Protein AF-Q50532-F1 (afdb_monomer)

Secondary structure (DSSP, 8-state):
-----TTTTTTSTTHHHHHHHHHHHHHHHHHHHHHHHHHHHTT-HHHHHHHHHHHHHHHHHHHHHHHHHTSS-S-HHHHHHHHHHHHHHHHHHHHHHHHHHHHTT-HHHHHHHHHHTT--------

InterPro domains:
  IPR003251 Rubrerythrin, diiron-binding domain [PF02915] (17-93)
  IPR009040 Ferritin-like diiron domain [PS50905] (8-126)
  IPR009078 Ferritin-like superfamily [SSF47240] (11-120)
  IPR012347 Ferritin-like [G3DSA:1.20.1260.10] (9-121)
  IPR045236 Reverse rubrerythrin, di-iron-binding domain [cd01046] (13-104)
  IPR052773 Anaerobic Bacterial Peroxidase-Related [PTHR43339] (2-104)

Nearest PDB structures (foldseek):
  2hr5-assembly1_A  TM=7.784E-01  e=1.283E-02  Pyrococcus furiosus
  6s1a-assembly1_B  TM=8.503E-01  e=9.216E+00  Pseudomonas putida KT2440
  9eon-assembly1_A  TM=3.268E-01  e=1.565E+00  Synechocystis sp. PCC 6803

pLDDT: mean 84.71, std 19.15, range [34.59, 98.75]

Mean predicted aligned error: 8.83 Å

Structure (mmCIF, N/CA/C/O backbone):
data_AF-Q50532-F1
#
_entry.id   AF-Q50532-F1
#
loop_
_atom_site.group_PDB
_atom_site.id
_atom_site.type_symbol
_atom_site.label_atom_id
_atom_site.label_alt_id
_atom_site.label_comp_id
_atom_site.label_asym_id
_atom_site.label_entity_id
_atom_site.label_seq_id
_atom_site.pdbx_PDB_ins_code
_atom_site.Cartn_x
_atom_site.Cartn_y
_atom_site.Cartn_z
_atom_site.occupancy
_atom_site.B_iso_or_equiv
_atom_site.auth_seq_id
_atom_site.auth_comp_id
_atom_site.auth_asym_id
_atom_site.auth_atom_id
_atom_site.pdbx_PDB_model_num
ATOM 1 N N . MET A 1 1 ? -2.394 23.044 9.836 1.00 40.62 1 MET A N 1
ATOM 2 C CA . MET A 1 1 ? -3.028 22.103 10.784 1.00 40.62 1 MET A CA 1
ATOM 3 C C . MET A 1 1 ? -3.682 21.040 9.924 1.00 40.62 1 MET A C 1
ATOM 5 O O . MET A 1 1 ? -4.303 21.430 8.948 1.00 40.62 1 MET A O 1
ATOM 9 N N . ASN A 1 2 ? -3.449 19.748 10.173 1.00 46.56 2 ASN A N 1
ATOM 10 C CA . ASN A 1 2 ? -4.128 18.697 9.409 1.00 46.56 2 ASN A CA 1
ATOM 11 C C . ASN A 1 2 ? -5.602 18.719 9.829 1.00 46.56 2 ASN A C 1
ATOM 13 O O . ASN A 1 2 ? -5.900 18.503 10.999 1.00 46.56 2 ASN A O 1
ATOM 17 N N . GLU A 1 3 ? -6.491 19.056 8.900 1.00 55.75 3 GLU A N 1
ATOM 18 C CA . GLU A 1 3 ? -7.938 19.191 9.133 1.00 55.75 3 GLU A CA 1
ATOM 19 C C . GLU A 1 3 ? -8.670 17.838 9.058 1.00 55.75 3 GLU A C 1
ATOM 21 O O . GLU A 1 3 ? -9.886 17.772 9.223 1.00 55.75 3 GLU A O 1
ATOM 26 N N . ASN A 1 4 ? -7.936 16.746 8.819 1.00 65.38 4 ASN A N 1
ATOM 27 C CA . ASN A 1 4 ? -8.502 15.418 8.633 1.00 65.38 4 ASN A CA 1
ATOM 28 C C . ASN A 1 4 ? -8.891 14.799 9.980 1.00 65.38 4 ASN A C 1
ATOM 30 O O . ASN A 1 4 ? -8.041 14.437 10.796 1.00 65.38 4 ASN A O 1
ATOM 34 N N . ILE A 1 5 ? -10.196 14.655 10.195 1.00 79.44 5 ILE A N 1
ATOM 35 C CA . ILE A 1 5 ? -10.755 13.921 11.329 1.00 79.44 5 ILE A CA 1
ATOM 36 C C . ILE A 1 5 ? -10.525 12.427 11.080 1.00 79.44 5 ILE A C 1
ATOM 38 O O . ILE A 1 5 ? -10.925 11.886 10.049 1.00 79.44 5 ILE A O 1
ATOM 42 N N . THR A 1 6 ? -9.867 11.761 12.024 1.00 88.62 6 THR A N 1
ATOM 43 C CA . THR A 1 6 ? -9.582 10.325 11.939 1.00 88.62 6 THR A CA 1
ATOM 44 C C . THR A 1 6 ? -10.822 9.512 12.324 1.00 88.62 6 THR A C 1
ATOM 46 O O . THR A 1 6 ? -11.496 9.830 13.300 1.00 88.62 6 THR A O 1
ATOM 49 N N . GLY A 1 7 ? -11.129 8.452 11.575 1.00 92.50 7 GLY A N 1
ATOM 50 C CA . GLY A 1 7 ? -12.166 7.477 11.930 1.00 92.50 7 GLY A CA 1
ATOM 51 C C . GLY A 1 7 ? -13.605 7.859 11.587 1.00 92.50 7 GLY A C 1
ATOM 52 O O . GLY A 1 7 ? -14.518 7.166 12.028 1.00 92.50 7 GLY A O 1
ATOM 53 N N . VAL A 1 8 ? -13.837 8.908 10.793 1.00 94.56 8 VAL A N 1
ATOM 54 C CA . VAL A 1 8 ? -15.194 9.375 10.436 1.00 94.56 8 VAL A CA 1
ATOM 55 C C . VAL A 1 8 ? -16.051 8.325 9.726 1.00 94.56 8 VAL A C 1
ATOM 57 O O . VAL A 1 8 ? -17.275 8.382 9.810 1.00 94.56 8 VAL A O 1
ATOM 60 N N . CYS A 1 9 ? -15.431 7.376 9.024 1.00 94.44 9 CYS A N 1
ATOM 61 C CA . CYS A 1 9 ? -16.140 6.322 8.301 1.00 94.44 9 CYS A CA 1
ATOM 62 C C . CYS A 1 9 ? -16.342 5.052 9.134 1.00 94.44 9 CYS A C 1
ATOM 64 O O . CYS A 1 9 ? -17.114 4.185 8.723 1.00 94.44 9 CYS A O 1
ATOM 66 N N . ARG A 1 10 ? -15.706 4.939 10.303 1.00 94.06 10 ARG A N 1
ATOM 67 C CA . ARG A 1 10 ? -15.793 3.748 11.149 1.00 94.06 10 ARG A CA 1
ATOM 68 C C . ARG A 1 10 ? -17.200 3.594 11.730 1.00 94.06 10 ARG A C 1
ATOM 70 O O . ARG A 1 10 ? -17.756 4.537 12.285 1.00 94.06 10 ARG A O 1
ATOM 77 N N . GLY A 1 11 ? -17.779 2.402 11.618 1.00 94.69 11 GLY A N 1
ATOM 78 C CA . GLY A 1 11 ? -19.148 2.101 12.039 1.00 94.69 11 GLY A CA 1
ATOM 79 C C . GLY A 1 11 ? -20.234 2.657 11.113 1.00 94.69 11 GLY A C 1
ATOM 80 O O . GLY A 1 11 ? -21.416 2.561 11.443 1.00 94.69 11 GLY A O 1
ATOM 81 N N . THR A 1 12 ? -19.861 3.251 9.976 1.00 97.19 12 THR A N 1
ATOM 82 C CA . THR A 1 12 ? -20.806 3.766 8.975 1.00 97.19 12 THR A CA 1
ATOM 83 C C . THR A 1 12 ? -21.005 2.759 7.842 1.00 97.19 12 THR A C 1
ATOM 85 O O . THR A 1 12 ? -20.223 1.826 7.671 1.00 97.19 12 THR A O 1
ATOM 88 N N . GLU A 1 13 ? -22.007 2.983 6.990 1.00 96.81 13 GLU A N 1
ATOM 89 C CA . GLU A 1 13 ? -22.213 2.180 5.773 1.00 96.81 13 GLU A CA 1
ATOM 90 C C . GLU A 1 13 ? -21.015 2.241 4.801 1.00 96.81 13 GLU A C 1
ATOM 92 O O . GLU A 1 13 ? -20.850 1.355 3.962 1.00 96.81 13 GLU A O 1
ATOM 97 N N . LEU A 1 14 ? -20.154 3.260 4.932 1.00 96.44 14 LEU A N 1
ATOM 98 C CA . LEU A 1 14 ? -18.971 3.449 4.094 1.00 96.44 14 LEU A CA 1
ATOM 99 C C . LEU A 1 14 ? -17.734 2.695 4.594 1.00 96.44 14 LEU A C 1
ATOM 101 O O . LEU A 1 14 ? -16.779 2.582 3.830 1.00 96.44 14 LEU A O 1
ATOM 105 N N . GLU A 1 15 ? -17.729 2.155 5.819 1.00 97.25 15 GLU A N 1
ATOM 106 C CA . GLU A 1 15 ? -16.550 1.510 6.429 1.00 97.25 15 GLU A CA 1
ATOM 107 C C . GLU A 1 15 ? -15.938 0.438 5.515 1.00 97.25 15 GLU A C 1
ATOM 109 O O . GLU A 1 15 ? -14.737 0.440 5.246 1.00 97.25 15 GLU A O 1
ATOM 114 N N .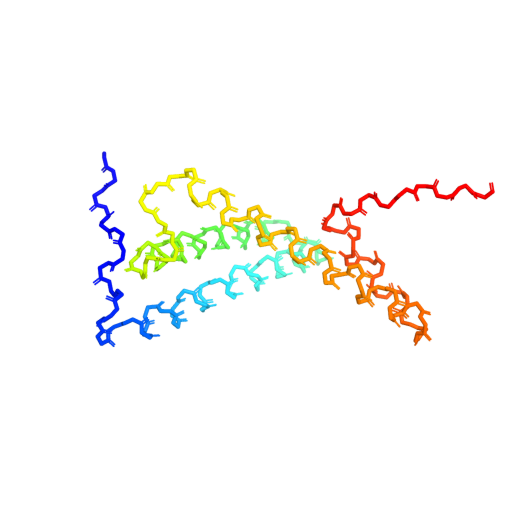 ASN A 1 16 ? -16.783 -0.436 4.963 1.00 97.62 16 ASN A N 1
ATOM 115 C CA . ASN A 1 16 ? -16.342 -1.516 4.079 1.00 97.62 16 ASN A CA 1
ATOM 116 C C . ASN A 1 16 ? -15.812 -0.998 2.737 1.00 97.62 16 ASN A C 1
ATOM 118 O O . ASN A 1 16 ? -14.885 -1.573 2.170 1.00 97.62 16 ASN A O 1
ATOM 122 N N . VAL A 1 17 ? -16.399 0.083 2.217 1.00 97.62 17 VAL A N 1
ATOM 123 C CA . VAL A 1 17 ? -15.958 0.696 0.957 1.00 97.62 17 VAL A CA 1
ATOM 124 C C . VAL A 1 17 ? -14.595 1.351 1.159 1.00 97.62 17 VAL A C 1
ATOM 126 O O . VAL A 1 17 ? -13.702 1.180 0.333 1.00 97.62 17 VAL A O 1
ATOM 129 N N . VAL A 1 18 ? -14.406 2.059 2.272 1.00 97.25 18 VAL A N 1
ATOM 130 C CA . VAL A 1 18 ? -13.138 2.707 2.624 1.00 97.25 18 VAL A CA 1
ATOM 131 C C . VAL A 1 18 ? -12.040 1.671 2.888 1.00 97.25 18 VAL A C 1
ATOM 133 O O . VAL A 1 18 ? -10.937 1.838 2.373 1.00 97.25 18 VAL A O 1
ATOM 136 N N . ASP A 1 19 ? -12.333 0.575 3.599 1.00 97.62 19 ASP A N 1
ATOM 137 C CA . ASP A 1 19 ? -11.376 -0.528 3.801 1.00 97.62 19 ASP A CA 1
ATOM 138 C C . ASP A 1 19 ? -10.975 -1.191 2.474 1.00 97.62 19 ASP A C 1
ATOM 140 O O . ASP A 1 19 ? -9.797 -1.458 2.232 1.00 97.62 19 ASP A O 1
ATOM 144 N N . ALA A 1 20 ? -11.939 -1.415 1.574 1.00 98.06 20 ALA A N 1
ATOM 145 C CA . ALA A 1 20 ? -11.659 -1.971 0.255 1.00 98.06 20 ALA A CA 1
ATOM 146 C C . ALA A 1 20 ? -10.736 -1.061 -0.571 1.00 98.06 20 ALA A C 1
ATOM 148 O O . ALA A 1 20 ? -9.790 -1.560 -1.183 1.00 98.06 20 ALA A O 1
ATOM 149 N N . ASN A 1 21 ? -10.965 0.257 -0.549 1.00 98.12 21 ASN A N 1
ATOM 150 C CA . ASN A 1 21 ? -10.082 1.213 -1.217 1.00 98.12 21 ASN A CA 1
ATOM 151 C C . ASN A 1 21 ? -8.692 1.222 -0.573 1.00 98.12 21 ASN A C 1
ATOM 153 O O . ASN A 1 21 ? -7.711 1.055 -1.284 1.00 98.12 21 ASN A O 1
ATOM 157 N N . PHE A 1 22 ? -8.589 1.289 0.760 1.00 98.12 22 PHE A N 1
ATOM 158 C CA . PHE A 1 22 ? -7.302 1.213 1.462 1.00 98.12 22 PHE A CA 1
ATOM 159 C C . PHE A 1 22 ? -6.463 0.002 1.019 1.00 98.12 22 PHE A C 1
ATOM 161 O O . PHE A 1 22 ? -5.288 0.140 0.678 1.00 98.12 22 PHE A O 1
ATOM 168 N N . ARG A 1 23 ? -7.076 -1.186 0.954 1.00 98.06 23 ARG A N 1
ATOM 169 C CA . ARG A 1 23 ? -6.408 -2.413 0.487 1.00 98.06 23 ARG A CA 1
ATOM 170 C C . ARG A 1 23 ? -6.021 -2.359 -0.991 1.00 98.06 23 ARG A C 1
ATOM 172 O O . ARG A 1 23 ? -4.965 -2.887 -1.348 1.00 98.06 23 ARG A O 1
ATOM 179 N N . GLY A 1 24 ? -6.869 -1.767 -1.832 1.00 98.00 24 GLY A N 1
ATOM 180 C CA . GLY A 1 24 ? -6.601 -1.552 -3.254 1.00 98.00 24 GLY A CA 1
ATOM 181 C C . GLY A 1 24 ? -5.354 -0.699 -3.451 1.00 98.00 24 GLY A C 1
ATOM 182 O O . GLY A 1 24 ? -4.367 -1.191 -3.994 1.00 98.00 24 GLY A O 1
ATOM 183 N N . GLU A 1 25 ? -5.351 0.503 -2.879 1.00 98.00 25 GLU A N 1
ATOM 184 C CA . GLU A 1 25 ? -4.232 1.448 -2.952 1.00 98.00 25 GLU A CA 1
ATOM 185 C C . GLU A 1 25 ? -2.929 0.825 -2.416 1.00 98.00 25 GLU A C 1
ATOM 187 O O . GLU A 1 25 ? -1.888 0.851 -3.073 1.00 98.00 25 GLU A O 1
ATOM 192 N N . CYS A 1 26 ? -2.972 0.146 -1.259 1.00 98.12 26 CYS A N 1
ATOM 193 C CA . CYS A 1 26 ? -1.808 -0.574 -0.723 1.00 98.12 26 CYS A CA 1
ATOM 194 C C . CYS A 1 26 ? -1.278 -1.664 -1.671 1.00 98.12 26 CYS A C 1
ATOM 196 O O . CYS A 1 26 ? -0.067 -1.908 -1.722 1.00 98.12 26 CYS A O 1
ATOM 198 N N . SER A 1 27 ? -2.165 -2.339 -2.406 1.00 98.19 27 SER A N 1
ATOM 199 C CA . SER A 1 27 ? -1.772 -3.356 -3.386 1.00 98.19 27 SER A CA 1
ATOM 200 C C . SER A 1 27 ? -1.080 -2.717 -4.590 1.00 98.19 27 SER A C 1
ATOM 202 O O . SER A 1 27 ? -0.053 -3.229 -5.046 1.00 98.19 27 SER A O 1
ATOM 204 N N . GLU A 1 28 ? -1.582 -1.576 -5.061 1.00 98.12 28 GLU A N 1
ATOM 205 C CA . GLU A 1 28 ? -0.996 -0.826 -6.174 1.00 98.12 28 GLU A CA 1
ATOM 206 C C . GLU A 1 28 ? 0.416 -0.327 -5.860 1.00 98.12 28 GLU A C 1
ATOM 208 O O . GLU A 1 28 ? 1.314 -0.505 -6.686 1.00 98.12 28 GLU A O 1
ATOM 213 N N . VAL A 1 29 ? 0.675 0.152 -4.635 1.00 98.69 29 VAL A N 1
ATOM 214 C CA . VAL A 1 29 ? 2.039 0.492 -4.175 1.00 98.69 29 VAL A CA 1
ATOM 215 C C . VAL A 1 29 ? 3.005 -0.676 -4.419 1.00 98.69 29 VAL A C 1
ATOM 217 O O . VAL A 1 29 ? 4.084 -0.510 -4.998 1.00 98.69 29 VAL A O 1
ATOM 220 N N . GLY A 1 30 ? 2.619 -1.887 -4.006 1.00 97.94 30 GLY A N 1
ATOM 221 C CA . GLY A 1 30 ? 3.432 -3.090 -4.184 1.00 97.94 30 GLY A CA 1
ATOM 222 C C . GLY A 1 30 ? 3.666 -3.443 -5.657 1.00 97.94 30 GLY A C 1
ATOM 223 O O . GLY A 1 30 ? 4.790 -3.803 -6.034 1.00 97.94 30 GLY A O 1
ATOM 224 N N . ILE A 1 31 ? 2.628 -3.309 -6.486 1.00 98.62 31 ILE A N 1
ATOM 225 C CA . ILE A 1 31 ? 2.666 -3.574 -7.930 1.00 98.62 31 ILE A CA 1
ATOM 226 C C . ILE A 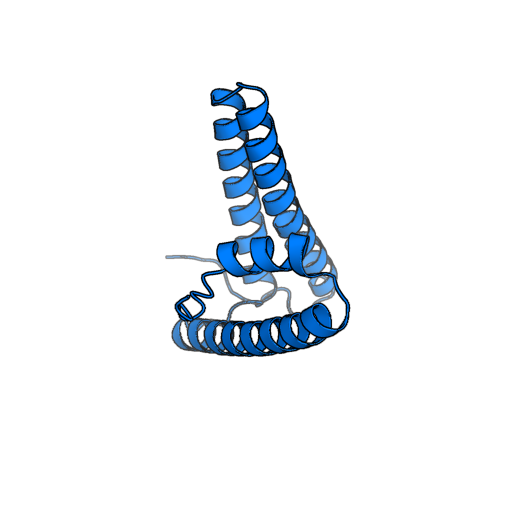1 31 ? 3.592 -2.578 -8.636 1.00 98.62 31 ILE A C 1
ATOM 228 O O . ILE A 1 31 ? 4.520 -3.005 -9.329 1.00 98.62 31 ILE A O 1
ATOM 232 N N . TYR A 1 32 ? 3.429 -1.274 -8.407 1.00 98.69 32 TYR A N 1
ATOM 233 C CA . TYR A 1 32 ? 4.269 -0.244 -9.021 1.00 98.69 32 TYR A CA 1
ATOM 234 C C . TYR A 1 32 ? 5.738 -0.378 -8.609 1.00 98.69 32 TYR A C 1
ATOM 236 O O . TYR A 1 32 ? 6.628 -0.304 -9.460 1.00 98.69 32 TYR A O 1
ATOM 244 N N . LEU A 1 33 ? 6.028 -0.690 -7.341 1.00 98.56 33 LEU A N 1
ATOM 245 C CA . LEU A 1 33 ? 7.399 -0.974 -6.904 1.00 98.56 33 LEU A CA 1
ATOM 246 C C . LEU A 1 33 ? 7.971 -2.245 -7.551 1.00 98.56 33 LEU A C 1
ATOM 248 O O . LEU A 1 33 ? 9.173 -2.312 -7.827 1.00 98.56 33 LEU A O 1
ATOM 252 N N . ALA A 1 34 ? 7.148 -3.268 -7.798 1.00 98.56 34 ALA A N 1
ATOM 253 C CA . ALA A 1 34 ? 7.573 -4.466 -8.517 1.00 98.56 34 ALA A CA 1
ATOM 254 C C . ALA A 1 34 ? 7.892 -4.173 -9.987 1.00 98.56 34 ALA A C 1
ATOM 256 O O . ALA A 1 34 ? 8.952 -4.589 -10.468 1.00 98.56 34 ALA A O 1
ATOM 257 N N . MET A 1 35 ? 7.037 -3.399 -10.656 1.00 98.62 35 MET A N 1
ATOM 258 C CA . MET A 1 35 ? 7.261 -2.926 -12.020 1.00 98.62 35 MET A CA 1
ATOM 259 C C . MET A 1 35 ? 8.498 -2.028 -12.106 1.00 98.62 35 MET A C 1
ATOM 261 O O . MET A 1 35 ? 9.297 -2.187 -13.023 1.00 98.62 35 MET A O 1
ATOM 265 N N . ALA A 1 36 ? 8.749 -1.166 -11.115 1.00 98.56 36 ALA A N 1
ATOM 266 C CA . ALA A 1 36 ? 9.963 -0.351 -11.066 1.00 98.56 36 ALA A CA 1
ATOM 267 C C . ALA A 1 36 ? 11.235 -1.218 -11.026 1.00 98.56 36 ALA A C 1
ATOM 269 O O . ALA A 1 36 ? 12.211 -0.948 -11.729 1.00 98.56 36 ALA A O 1
ATOM 270 N N . ARG A 1 37 ? 11.228 -2.312 -10.245 1.00 98.31 37 ARG A N 1
ATOM 271 C CA . ARG A 1 37 ? 12.336 -3.288 -10.241 1.00 98.31 37 ARG A CA 1
ATOM 272 C C . ARG A 1 37 ? 12.482 -3.994 -11.589 1.00 98.31 37 ARG A C 1
ATOM 274 O O . ARG A 1 37 ? 13.600 -4.344 -11.958 1.00 98.31 37 ARG A O 1
ATOM 281 N N . GLN A 1 38 ? 11.379 -4.250 -12.288 1.00 98.62 38 GLN A N 1
ATOM 282 C CA . GLN A 1 38 ? 11.401 -4.838 -13.625 1.00 98.62 38 GLN A CA 1
ATOM 283 C C . GLN A 1 38 ? 11.994 -3.869 -14.655 1.00 98.62 38 GLN A C 1
ATOM 285 O O . GLN A 1 38 ? 12.967 -4.236 -15.305 1.00 98.62 38 GLN A O 1
ATOM 290 N N . ALA A 1 39 ? 11.519 -2.623 -14.708 1.00 98.50 39 ALA A N 1
ATOM 291 C CA . ALA A 1 39 ? 12.047 -1.580 -15.588 1.00 98.50 39 ALA A CA 1
ATOM 292 C C . ALA A 1 39 ? 13.561 -1.375 -15.399 1.00 98.50 39 ALA A C 1
ATOM 294 O O . ALA A 1 39 ? 14.310 -1.266 -16.367 1.00 98.50 39 ALA A O 1
ATOM 295 N N . GLN A 1 40 ? 14.047 -1.434 -14.153 1.00 97.88 40 GLN A N 1
ATOM 296 C CA . GLN A 1 40 ? 15.482 -1.376 -13.870 1.00 97.88 40 GLN A CA 1
ATOM 297 C C . GLN A 1 40 ? 16.267 -2.543 -14.495 1.00 97.88 40 GLN A C 1
ATOM 299 O O . GLN A 1 40 ? 17.374 -2.331 -14.989 1.00 97.88 40 GLN A O 1
ATOM 304 N N . ARG A 1 41 ? 15.723 -3.770 -14.468 1.00 98.31 41 ARG A N 1
ATOM 305 C CA . ARG A 1 41 ? 16.354 -4.953 -15.089 1.00 98.31 41 ARG A CA 1
ATOM 306 C C . ARG A 1 41 ? 16.329 -4.892 -16.614 1.00 98.31 41 ARG A C 1
ATOM 308 O O . ARG A 1 41 ? 17.225 -5.439 -17.244 1.00 98.31 41 ARG A O 1
ATOM 315 N N . GLU A 1 42 ? 15.332 -4.225 -17.183 1.00 98.38 42 GLU A N 1
ATOM 316 C CA . GLU A 1 42 ? 15.189 -4.003 -18.626 1.00 98.38 42 GLU A CA 1
ATOM 317 C C . GLU A 1 42 ? 16.033 -2.822 -19.141 1.00 98.38 42 GLU A C 1
ATOM 319 O O . GLU A 1 42 ? 16.066 -2.567 -20.341 1.00 98.38 42 GLU A O 1
ATOM 324 N N . GLY A 1 43 ? 16.753 -2.118 -18.258 1.00 98.19 43 GLY A N 1
ATOM 325 C CA . GLY A 1 43 ? 17.616 -0.998 -18.638 1.00 98.19 43 GLY A CA 1
ATOM 326 C C . GLY A 1 43 ? 16.866 0.316 -18.875 1.00 98.19 43 GLY A C 1
ATOM 327 O O . GLY A 1 43 ? 17.368 1.165 -19.605 1.00 98.19 43 GLY A O 1
ATOM 328 N N . LEU A 1 44 ? 15.693 0.493 -18.254 1.00 98.56 44 LEU A N 1
ATOM 329 C CA . LEU A 1 44 ? 14.830 1.678 -18.368 1.00 98.56 44 LEU A CA 1
ATOM 330 C C . LEU A 1 44 ? 14.786 2.467 -17.038 1.00 98.56 44 LEU A C 1
ATOM 332 O O . LEU A 1 44 ? 13.786 2.404 -16.311 1.00 98.56 44 LEU A O 1
ATOM 336 N N . PRO A 1 45 ? 15.863 3.180 -16.655 1.00 97.56 45 PRO A N 1
ATOM 337 C CA . PRO A 1 45 ? 15.962 3.819 -15.342 1.00 97.56 45 PRO A CA 1
ATOM 338 C C . PRO A 1 45 ? 14.959 4.964 -15.136 1.00 97.56 45 PRO A C 1
ATOM 340 O O . PRO A 1 45 ? 14.439 5.116 -14.031 1.00 97.56 45 PRO A O 1
ATOM 343 N N . GLU A 1 46 ? 14.624 5.730 -16.176 1.00 98.44 46 GLU A N 1
ATOM 344 C CA . GLU A 1 46 ? 13.640 6.818 -16.099 1.00 98.44 46 GLU A CA 1
ATOM 345 C C . GLU A 1 46 ? 12.229 6.276 -15.844 1.00 98.44 46 GLU A C 1
ATOM 347 O O . GLU A 1 46 ? 11.479 6.834 -15.044 1.00 98.44 46 GLU A O 1
ATOM 352 N N . VAL A 1 47 ? 11.886 5.144 -16.469 1.00 98.62 47 VAL A N 1
ATOM 353 C CA . VAL A 1 47 ? 10.608 4.450 -16.245 1.00 98.62 47 VAL A CA 1
ATOM 354 C C . VAL A 1 47 ? 10.553 3.894 -14.824 1.00 98.62 47 VAL A C 1
ATOM 356 O O . VAL A 1 47 ? 9.541 4.043 -14.142 1.00 98.62 47 VAL A O 1
ATOM 359 N N . ALA A 1 48 ? 11.649 3.299 -14.343 1.00 98.62 48 ALA A N 1
ATOM 360 C CA . ALA A 1 48 ? 11.729 2.814 -12.969 1.00 98.62 48 ALA A CA 1
ATOM 361 C C . ALA A 1 48 ? 11.507 3.944 -11.951 1.00 98.62 48 ALA A C 1
ATOM 363 O O . ALA A 1 48 ? 10.823 3.741 -10.951 1.00 98.62 48 ALA A O 1
ATOM 364 N N . GLU A 1 49 ? 12.062 5.130 -12.202 1.00 98.56 49 GLU A N 1
ATOM 365 C CA . GLU A 1 49 ? 11.870 6.299 -11.343 1.00 98.56 49 GLU A CA 1
ATOM 366 C C . GLU A 1 49 ? 10.437 6.841 -11.394 1.00 98.56 49 GLU A C 1
ATOM 368 O O . GLU A 1 49 ? 9.851 7.108 -10.345 1.00 98.56 49 GLU A O 1
ATOM 373 N N . ALA A 1 50 ? 9.834 6.931 -12.582 1.00 98.69 50 ALA A N 1
ATOM 374 C CA . ALA A 1 50 ? 8.433 7.323 -12.720 1.00 98.69 50 ALA A CA 1
ATOM 375 C C . ALA A 1 50 ? 7.501 6.384 -11.932 1.00 98.69 50 ALA A C 1
ATOM 377 O O . ALA A 1 50 ? 6.663 6.846 -11.162 1.00 98.69 50 ALA A O 1
ATOM 378 N N . LEU A 1 51 ? 7.709 5.068 -12.037 1.00 98.75 51 LEU A N 1
ATOM 379 C CA . LEU A 1 51 ? 6.918 4.068 -11.313 1.00 98.75 51 LEU A CA 1
ATOM 380 C C . LEU A 1 51 ? 7.072 4.174 -9.787 1.00 98.75 51 LEU A C 1
ATOM 382 O O . LEU A 1 51 ? 6.104 3.966 -9.061 1.00 98.75 51 LEU A O 1
ATOM 386 N N . ARG A 1 52 ? 8.260 4.530 -9.273 1.00 98.62 52 ARG A N 1
ATOM 387 C CA . ARG A 1 52 ? 8.444 4.778 -7.829 1.00 98.62 52 ARG A CA 1
ATOM 388 C C . ARG A 1 52 ? 7.667 6.000 -7.347 1.00 98.62 52 ARG A C 1
ATOM 390 O O . ARG A 1 52 ? 7.179 5.983 -6.222 1.00 98.62 52 ARG A O 1
ATOM 397 N N . ARG A 1 53 ? 7.559 7.044 -8.173 1.00 98.56 53 ARG A N 1
ATOM 398 C CA . ARG A 1 53 ? 6.776 8.243 -7.842 1.00 98.56 53 ARG A CA 1
ATOM 399 C C . ARG A 1 53 ? 5.286 7.940 -7.813 1.00 98.56 53 ARG A C 1
ATOM 401 O O . ARG A 1 53 ? 4.645 8.294 -6.836 1.00 98.56 53 ARG A O 1
ATOM 408 N N . ILE A 1 54 ? 4.787 7.195 -8.799 1.00 98.50 54 ILE A N 1
ATOM 409 C CA . ILE A 1 54 ? 3.391 6.733 -8.813 1.00 98.50 54 ILE A CA 1
ATOM 410 C C . ILE A 1 54 ? 3.100 5.892 -7.562 1.00 98.50 54 ILE A C 1
ATOM 412 O O . ILE A 1 54 ? 2.125 6.138 -6.867 1.00 98.50 54 ILE A O 1
ATOM 416 N N . ALA A 1 55 ? 4.004 4.983 -7.174 1.00 98.56 55 ALA A N 1
ATOM 417 C CA . ALA A 1 55 ? 3.845 4.225 -5.930 1.00 98.56 55 ALA A CA 1
ATOM 418 C C . ALA A 1 55 ? 3.741 5.118 -4.675 1.00 98.56 55 ALA A C 1
ATOM 420 O O . ALA A 1 55 ? 3.082 4.742 -3.711 1.00 98.56 55 ALA A O 1
ATOM 421 N N . LEU A 1 56 ? 4.395 6.284 -4.655 1.00 98.31 56 LEU A N 1
ATOM 422 C CA . LEU A 1 56 ? 4.279 7.238 -3.549 1.00 98.31 56 LEU A CA 1
ATOM 423 C C . LEU A 1 56 ? 2.942 7.996 -3.580 1.00 98.31 56 LEU A C 1
ATOM 425 O O . LEU A 1 56 ? 2.408 8.318 -2.519 1.00 98.31 56 LEU A O 1
ATOM 429 N N . GLU A 1 57 ? 2.400 8.260 -4.768 1.00 98.19 57 GLU A N 1
ATOM 430 C CA . GLU A 1 57 ? 1.069 8.851 -4.946 1.00 98.19 57 GLU A CA 1
ATOM 431 C C . GLU A 1 57 ? -0.022 7.897 -4.432 1.00 98.19 57 GLU A C 1
ATOM 433 O O . GLU A 1 57 ? -0.814 8.304 -3.580 1.00 98.19 57 GLU A O 1
ATOM 438 N N . GLU A 1 58 ? 0.025 6.609 -4.791 1.00 98.38 58 GLU A N 1
ATOM 439 C CA . GLU A 1 58 ? -0.929 5.619 -4.253 1.00 98.38 58 GLU A CA 1
ATOM 440 C C . GLU A 1 58 ? -0.753 5.404 -2.743 1.00 98.38 58 GLU A C 1
ATOM 442 O O . GLU A 1 58 ? -1.720 5.224 -2.004 1.00 98.38 58 GLU A O 1
ATOM 447 N N . ALA A 1 59 ? 0.476 5.509 -2.221 1.00 98.25 59 ALA A N 1
ATOM 448 C CA . ALA A 1 59 ? 0.696 5.486 -0.775 1.00 98.25 59 ALA A CA 1
ATOM 449 C C . ALA A 1 59 ? 0.020 6.677 -0.069 1.00 98.25 59 ALA A C 1
ATOM 451 O O . ALA A 1 59 ? -0.469 6.530 1.055 1.00 98.25 59 ALA A O 1
ATOM 452 N N . ALA A 1 60 ? -0.050 7.846 -0.717 1.00 97.50 60 ALA A N 1
ATOM 453 C CA . ALA A 1 60 ? -0.778 8.999 -0.198 1.00 97.50 60 ALA A CA 1
ATOM 454 C C . ALA A 1 60 ? -2.303 8.795 -0.258 1.00 97.50 60 ALA A C 1
ATOM 456 O O . ALA A 1 60 ? -3.005 9.220 0.664 1.00 97.50 60 ALA A O 1
ATOM 457 N N . HIS A 1 61 ? -2.822 8.118 -1.288 1.00 96.94 61 HIS A N 1
ATOM 458 C CA . HIS A 1 61 ? -4.228 7.700 -1.343 1.00 96.94 61 HIS A CA 1
ATOM 459 C C . HIS A 1 61 ? -4.559 6.708 -0.220 1.00 96.94 61 HIS A C 1
ATOM 461 O O . HIS A 1 61 ? -5.489 6.944 0.557 1.00 96.94 61 HIS A O 1
ATOM 467 N N . ALA A 1 62 ? -3.737 5.670 -0.041 1.00 97.62 62 ALA A N 1
ATOM 468 C CA . ALA A 1 62 ? -3.878 4.702 1.043 1.00 97.62 62 ALA A CA 1
ATOM 469 C C . ALA A 1 62 ? -3.868 5.378 2.426 1.00 97.62 62 ALA A C 1
ATOM 471 O O . ALA A 1 62 ? -4.724 5.088 3.263 1.00 97.62 62 ALA A O 1
ATOM 472 N N . ALA A 1 63 ? -2.948 6.320 2.666 1.00 96.44 63 ALA A N 1
ATOM 473 C CA . ALA A 1 63 ? -2.866 7.044 3.935 1.00 96.44 63 ALA A CA 1
A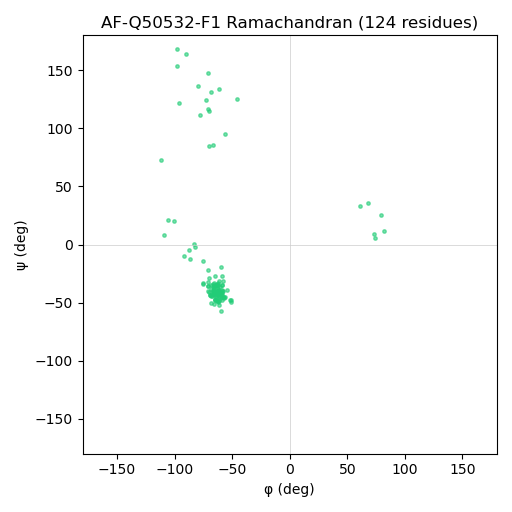TOM 474 C C . ALA A 1 63 ? -4.169 7.792 4.270 1.00 96.44 63 ALA A C 1
ATOM 476 O O . ALA A 1 63 ? -4.627 7.752 5.411 1.00 96.44 63 ALA A O 1
ATOM 477 N N . ARG A 1 64 ? -4.820 8.404 3.272 1.00 95.12 64 ARG A N 1
ATOM 478 C CA . ARG A 1 64 ? -6.111 9.085 3.466 1.00 95.12 64 ARG A CA 1
ATOM 479 C C . ARG A 1 64 ? -7.225 8.111 3.834 1.00 95.12 64 ARG A C 1
ATOM 481 O O . ARG A 1 64 ? -7.999 8.396 4.741 1.00 95.12 64 ARG A O 1
ATOM 488 N N . PHE A 1 65 ? -7.308 6.954 3.177 1.00 96.38 65 PHE A N 1
ATOM 489 C CA . PHE A 1 65 ? -8.309 5.946 3.540 1.00 96.38 65 PHE A CA 1
ATOM 490 C C . PHE A 1 65 ? -8.053 5.351 4.933 1.00 96.38 65 PHE A C 1
ATOM 492 O O . PHE A 1 65 ? -9.003 5.127 5.684 1.00 96.38 65 PHE A O 1
ATOM 499 N N . ALA A 1 66 ? -6.786 5.176 5.320 1.00 96.06 66 ALA A N 1
ATOM 500 C CA . ALA A 1 66 ? -6.409 4.753 6.668 1.00 96.06 66 ALA A CA 1
ATOM 501 C C . ALA A 1 66 ? -6.848 5.766 7.741 1.00 96.06 66 ALA A C 1
ATOM 503 O O . ALA A 1 66 ? -7.382 5.367 8.779 1.00 96.06 66 ALA A O 1
ATOM 504 N N . GLU A 1 67 ? -6.672 7.066 7.480 1.00 95.12 67 GLU A N 1
ATOM 505 C CA . GLU A 1 67 ? -7.180 8.146 8.334 1.00 95.12 67 GLU A CA 1
ATOM 506 C C . GLU A 1 67 ? -8.712 8.103 8.423 1.00 95.12 67 GLU A C 1
ATOM 508 O O . GLU A 1 67 ? -9.258 8.043 9.525 1.00 95.12 67 GLU A O 1
ATOM 513 N N . LEU A 1 68 ? -9.420 8.055 7.287 1.00 95.12 68 LEU A N 1
ATOM 514 C CA . 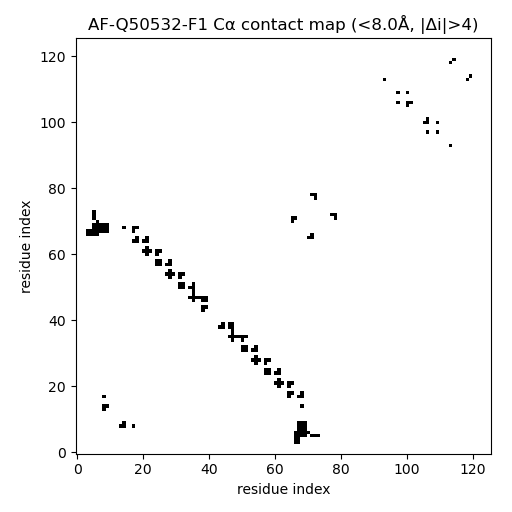LEU A 1 68 ? -10.890 8.056 7.242 1.00 95.12 68 LEU A CA 1
ATOM 515 C C . LEU A 1 68 ? -11.513 6.881 8.004 1.00 95.12 68 LEU A C 1
ATOM 517 O O . LEU A 1 68 ? -12.520 7.066 8.690 1.00 95.12 68 LEU A O 1
ATOM 521 N N . ASN A 1 69 ? -10.917 5.689 7.916 1.00 95.69 69 ASN A N 1
ATOM 522 C CA . ASN A 1 69 ? -11.431 4.497 8.593 1.00 95.69 69 ASN A CA 1
ATOM 523 C C . ASN A 1 69 ? -10.921 4.321 10.029 1.00 95.69 69 ASN A C 1
ATOM 525 O O . ASN A 1 69 ? -11.345 3.401 10.725 1.00 95.69 69 ASN A O 1
ATOM 529 N N . GLY A 1 70 ? -10.004 5.178 10.488 1.00 94.75 70 GLY A N 1
ATOM 530 C CA . GLY A 1 70 ? -9.428 5.070 11.828 1.00 94.75 70 GLY A CA 1
ATOM 531 C C . GLY A 1 70 ? -8.551 3.831 12.000 1.00 94.75 70 GLY A C 1
ATOM 532 O O . GLY A 1 70 ? -8.544 3.224 13.071 1.00 94.75 70 GLY A O 1
ATOM 533 N N . VAL A 1 71 ? -7.827 3.4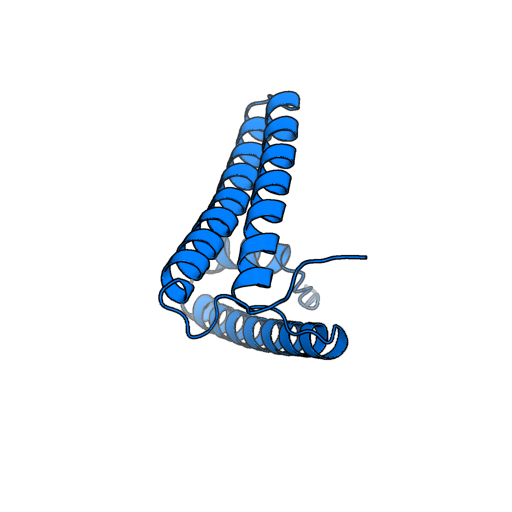47 10.941 1.00 94.50 71 VAL A N 1
ATOM 534 C CA . VAL A 1 71 ? -6.773 2.416 11.002 1.00 94.50 71 VAL A CA 1
ATOM 535 C C . VAL A 1 71 ? -5.657 2.868 11.945 1.00 94.50 71 VAL A C 1
ATOM 537 O O . VAL A 1 71 ? -5.082 2.059 12.670 1.00 94.50 71 VAL A O 1
ATOM 540 N N . ILE A 1 72 ? -5.385 4.174 11.964 1.00 94.19 72 ILE A N 1
ATOM 541 C CA . ILE A 1 72 ? -4.551 4.823 12.973 1.00 94.19 72 ILE A CA 1
ATOM 542 C C . ILE A 1 72 ? -5.418 5.473 14.056 1.00 94.19 72 ILE A C 1
ATOM 544 O O . ILE A 1 72 ? -6.565 5.853 13.827 1.00 94.19 72 ILE A O 1
ATOM 548 N N . ARG A 1 73 ? -4.846 5.611 15.248 1.00 90.25 73 ARG A N 1
ATOM 549 C CA . ARG A 1 73 ? -5.410 6.319 16.401 1.00 90.25 73 ARG A CA 1
ATOM 550 C C . ARG A 1 73 ? -4.982 7.786 16.391 1.00 90.25 73 ARG A C 1
ATOM 552 O O . ARG A 1 73 ? -3.995 8.147 15.753 1.00 90.25 73 ARG A O 1
ATOM 559 N N . GLU A 1 74 ? -5.668 8.619 17.170 1.00 88.69 74 GLU A N 1
ATOM 560 C CA . GLU A 1 74 ? -5.332 10.045 17.325 1.00 88.69 74 GLU A CA 1
ATOM 561 C C . GLU A 1 74 ? -3.968 10.267 18.002 1.00 88.69 74 GLU A C 1
ATOM 563 O O . GLU A 1 74 ? -3.299 11.276 17.777 1.00 88.69 74 GLU A O 1
ATOM 568 N N . ASN A 1 75 ? -3.537 9.315 18.836 1.00 92.25 75 ASN A N 1
ATOM 569 C CA . ASN A 1 75 ? -2.290 9.402 19.579 1.00 92.25 75 ASN A CA 1
ATOM 570 C C . ASN A 1 75 ? -1.144 8.662 18.867 1.00 92.25 75 ASN A C 1
ATOM 572 O O . ASN A 1 75 ? -1.189 7.447 18.669 1.00 92.25 75 ASN A O 1
ATOM 576 N N . LEU A 1 76 ? -0.066 9.387 18.549 1.00 93.12 76 LEU A N 1
ATOM 577 C CA . LEU A 1 76 ? 1.104 8.822 17.870 1.00 93.12 76 LEU A CA 1
ATOM 578 C C . LEU A 1 76 ? 1.808 7.723 18.681 1.00 93.12 76 LEU A C 1
ATOM 580 O O . LEU A 1 76 ? 2.264 6.749 18.089 1.00 93.12 76 LEU A O 1
ATOM 584 N N . ARG A 1 77 ? 1.901 7.850 20.012 1.00 95.94 77 ARG A N 1
ATOM 585 C CA . ARG A 1 77 ? 2.519 6.817 20.861 1.00 95.94 77 ARG A CA 1
ATOM 586 C C . ARG A 1 77 ? 1.785 5.495 20.698 1.00 95.94 77 ARG A C 1
ATOM 588 O O . ARG A 1 77 ? 2.430 4.483 20.458 1.00 95.94 77 ARG A O 1
ATOM 595 N N . GLU A 1 78 ? 0.461 5.523 20.775 1.00 94.62 78 GLU A N 1
ATOM 596 C CA . GLU A 1 78 ? -0.342 4.309 20.658 1.00 94.62 78 GLU A CA 1
ATOM 597 C C . GLU A 1 78 ? -0.210 3.656 19.277 1.00 94.62 78 GLU A C 1
ATOM 599 O O . GLU A 1 78 ? -0.176 2.433 19.172 1.00 94.62 78 GLU A O 1
ATOM 604 N N . ASN A 1 79 ? -0.086 4.458 18.214 1.00 95.12 79 ASN A N 1
ATOM 605 C CA . ASN A 1 79 ? 0.189 3.937 16.874 1.00 95.12 79 ASN A CA 1
ATOM 606 C C . ASN A 1 79 ? 1.559 3.255 16.799 1.00 95.12 79 ASN A C 1
ATOM 608 O O . ASN A 1 79 ? 1.681 2.188 16.205 1.00 95.12 79 ASN A O 1
ATOM 612 N N . LEU A 1 80 ? 2.590 3.851 17.404 1.00 96.94 80 LEU A N 1
ATOM 613 C CA . LEU A 1 80 ? 3.931 3.267 17.429 1.00 96.94 80 LEU A CA 1
ATOM 614 C C . LEU A 1 80 ? 3.974 1.967 18.241 1.00 96.94 80 LEU A C 1
ATOM 616 O O . LEU A 1 80 ? 4.605 1.009 17.805 1.00 96.94 80 LEU A O 1
ATOM 620 N N . GLU A 1 81 ? 3.286 1.918 19.381 1.00 96.38 81 GLU A N 1
ATOM 621 C CA . GLU A 1 81 ? 3.153 0.709 20.205 1.00 96.38 81 GLU A CA 1
ATOM 622 C C . GLU A 1 81 ? 2.412 -0.397 19.439 1.00 96.38 81 GLU A C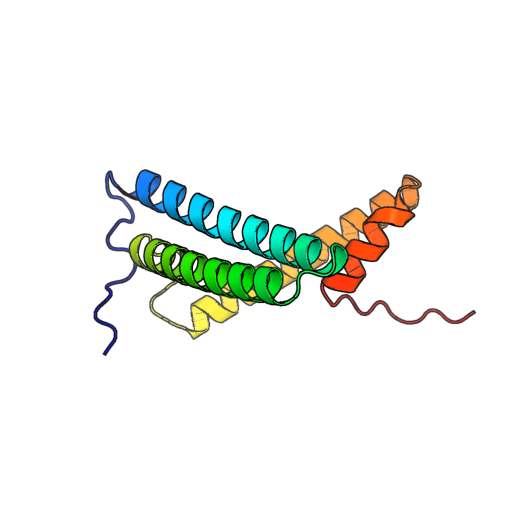 1
ATOM 624 O O . GLU A 1 81 ? 2.914 -1.515 19.345 1.00 96.38 81 GLU A O 1
ATOM 629 N N . MET A 1 82 ? 1.298 -0.064 18.774 1.00 94.25 82 MET A N 1
ATOM 630 C CA . MET A 1 82 ? 0.561 -0.993 17.908 1.00 94.25 82 MET A CA 1
ATOM 631 C C . MET A 1 82 ? 1.440 -1.569 16.785 1.00 94.25 82 MET A C 1
ATOM 633 O O . MET A 1 82 ? 1.413 -2.774 16.532 1.00 94.25 82 MET A O 1
ATOM 637 N N . MET A 1 83 ? 2.233 -0.729 16.110 1.00 96.00 83 MET A N 1
ATOM 638 C CA . MET A 1 83 ? 3.134 -1.185 15.045 1.00 96.00 83 MET A CA 1
ATOM 639 C C . MET A 1 83 ? 4.278 -2.050 15.588 1.00 96.00 83 MET A C 1
ATOM 641 O O . MET A 1 83 ? 4.640 -3.042 14.957 1.00 96.00 83 MET A O 1
ATOM 645 N N . LEU A 1 84 ? 4.829 -1.711 16.759 1.00 93.56 84 LEU A N 1
ATOM 646 C CA . LEU A 1 84 ? 5.879 -2.496 17.408 1.00 93.56 84 LEU A CA 1
ATOM 647 C C . LEU A 1 84 ? 5.385 -3.901 17.772 1.00 93.56 84 LEU A C 1
ATOM 649 O O . LEU A 1 84 ? 6.036 -4.886 17.427 1.00 93.56 84 LEU A O 1
ATOM 653 N N . GLU A 1 85 ? 4.222 -4.001 18.417 1.00 94.06 85 GLU A N 1
ATOM 654 C CA . GLU A 1 85 ? 3.610 -5.285 18.776 1.00 94.06 85 GLU A CA 1
ATOM 655 C C . GLU A 1 85 ? 3.347 -6.154 17.537 1.00 94.06 85 GLU A C 1
ATOM 657 O O . GLU A 1 85 ? 3.629 -7.359 17.540 1.00 94.06 85 GLU A O 1
ATOM 662 N N . GLY A 1 86 ? 2.860 -5.535 16.455 1.00 91.50 86 GLY A N 1
ATOM 663 C CA . GLY A 1 86 ? 2.641 -6.200 15.171 1.00 91.50 86 GLY A CA 1
ATOM 664 C C . GLY A 1 86 ? 3.931 -6.749 14.553 1.00 91.50 86 GLY 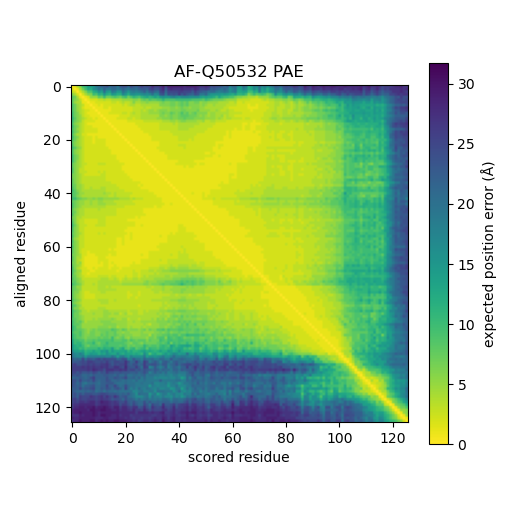A C 1
ATOM 665 O O . GLY A 1 86 ? 3.969 -7.905 14.127 1.00 91.50 86 GLY A O 1
ATOM 666 N N . GLU A 1 87 ? 5.010 -5.964 14.548 1.00 90.50 87 GLU A N 1
ATOM 667 C CA . GLU A 1 87 ? 6.319 -6.396 14.039 1.00 90.50 87 GLU A CA 1
ATOM 668 C C . GLU A 1 87 ? 6.932 -7.522 14.884 1.00 90.50 87 GLU A C 1
ATOM 670 O O . GLU A 1 87 ? 7.486 -8.487 14.347 1.00 90.50 87 GLU A O 1
ATOM 675 N N . GLU A 1 88 ? 6.812 -7.458 16.212 1.00 91.19 88 GLU A N 1
ATOM 676 C CA . GLU A 1 88 ? 7.265 -8.539 17.090 1.00 91.19 88 GLU A CA 1
ATOM 677 C C . GLU A 1 88 ? 6.504 -9.845 16.833 1.00 91.19 88 GLU A C 1
ATOM 679 O O . GLU A 1 88 ? 7.117 -10.917 16.773 1.00 91.19 88 GLU A O 1
ATOM 684 N N . ALA A 1 89 ? 5.182 -9.771 16.649 1.00 90.88 89 ALA A N 1
ATOM 685 C CA . ALA A 1 89 ? 4.361 -10.925 16.297 1.00 90.88 89 ALA A CA 1
ATOM 686 C C . ALA A 1 89 ? 4.765 -11.511 14.936 1.00 90.88 89 ALA A C 1
ATOM 688 O O . ALA A 1 89 ? 5.070 -12.704 14.850 1.00 90.88 89 ALA A O 1
ATOM 689 N N . ALA A 1 90 ? 4.888 -10.669 13.908 1.00 87.50 90 ALA A N 1
ATOM 690 C CA . ALA A 1 90 ? 5.300 -11.093 12.573 1.00 87.50 90 ALA A CA 1
ATOM 691 C C . ALA A 1 90 ? 6.703 -11.728 12.569 1.00 87.50 90 ALA A C 1
ATOM 693 O O . ALA A 1 90 ? 6.953 -12.695 11.846 1.00 87.50 90 ALA A O 1
ATOM 694 N N . ASN A 1 91 ? 7.635 -11.226 13.383 1.00 87.38 91 ASN A N 1
ATOM 695 C CA . ASN A 1 91 ? 8.969 -11.812 13.518 1.00 87.38 91 ASN A CA 1
ATOM 696 C C . ASN A 1 91 ? 8.942 -13.201 14.166 1.00 87.38 91 ASN A C 1
ATOM 698 O O . ASN A 1 91 ? 9.669 -14.094 13.717 1.00 87.38 91 ASN A O 1
ATOM 702 N N . ARG A 1 92 ? 8.097 -13.411 15.184 1.00 88.62 92 ARG A N 1
ATOM 703 C CA . ARG A 1 92 ? 7.893 -14.742 15.779 1.00 88.62 92 ARG A CA 1
ATOM 704 C C . ARG A 1 92 ? 7.336 -15.721 14.747 1.00 88.62 92 ARG A C 1
ATOM 706 O O . ARG A 1 92 ? 7.926 -16.782 14.550 1.00 88.62 92 ARG A O 1
ATOM 713 N N . GLU A 1 93 ? 6.290 -15.331 14.024 1.00 87.25 93 GLU A N 1
ATOM 714 C CA . GLU A 1 93 ? 5.669 -16.166 12.988 1.00 87.25 93 GLU A CA 1
ATOM 715 C C . GLU A 1 93 ? 6.649 -16.536 11.867 1.00 87.25 93 GLU A C 1
ATOM 717 O O . GLU A 1 93 ? 6.764 -17.705 11.497 1.00 87.25 93 GLU A O 1
ATOM 722 N N . LYS A 1 94 ? 7.424 -15.569 11.356 1.00 85.81 94 LYS A N 1
ATOM 723 C CA . LYS A 1 94 ? 8.446 -15.826 10.325 1.00 85.81 94 LYS A CA 1
ATOM 724 C C . LYS A 1 94 ? 9.530 -16.778 10.821 1.00 85.81 94 LYS A C 1
ATOM 726 O O . LYS A 1 94 ? 9.981 -17.634 10.060 1.00 85.81 94 LYS A O 1
ATOM 731 N N . ARG A 1 95 ? 9.947 -16.655 12.086 1.00 82.75 95 ARG A N 1
ATOM 732 C CA . ARG A 1 95 ? 10.926 -17.561 12.701 1.00 82.75 95 ARG A CA 1
ATOM 733 C C . ARG A 1 95 ? 10.378 -18.983 12.787 1.00 82.75 95 ARG A C 1
ATOM 735 O O . ARG A 1 95 ? 11.077 -19.923 12.419 1.00 82.75 95 ARG A O 1
ATOM 742 N N . GLU A 1 96 ? 9.135 -19.149 13.226 1.00 85.81 96 GLU A N 1
ATOM 743 C CA . GLU A 1 96 ? 8.479 -20.459 13.260 1.00 85.81 96 GLU A CA 1
ATOM 744 C C . GLU A 1 96 ? 8.324 -21.059 11.859 1.00 85.81 96 GLU A C 1
ATOM 746 O O . GLU A 1 96 ? 8.636 -22.234 11.651 1.00 85.81 96 GLU A O 1
ATOM 751 N N . ALA A 1 97 ? 7.911 -20.250 10.881 1.00 82.38 97 ALA A N 1
ATOM 752 C CA . ALA A 1 97 ? 7.807 -20.668 9.488 1.00 82.38 97 ALA A CA 1
ATOM 753 C C . ALA A 1 97 ? 9.165 -21.111 8.921 1.00 82.38 97 ALA A C 1
ATOM 755 O O . ALA A 1 97 ? 9.238 -22.131 8.240 1.00 82.38 97 ALA A O 1
ATOM 756 N N . ALA A 1 98 ? 10.251 -20.400 9.238 1.00 77.25 98 ALA A N 1
ATOM 757 C CA . ALA A 1 98 ? 11.601 -20.761 8.814 1.00 77.25 98 ALA A CA 1
ATOM 758 C C . ALA A 1 98 ? 12.086 -22.078 9.436 1.00 77.25 98 ALA A C 1
ATOM 760 O O . ALA A 1 98 ? 12.658 -22.910 8.731 1.00 77.25 98 ALA A O 1
ATOM 761 N N . LEU A 1 99 ? 11.810 -22.305 10.727 1.00 78.19 99 LEU A N 1
ATOM 762 C CA . LEU A 1 99 ? 12.108 -23.578 11.390 1.00 78.19 99 LEU A CA 1
ATOM 763 C C . LEU A 1 99 ? 11.366 -24.739 10.711 1.00 78.19 99 LEU A C 1
ATOM 765 O O . LEU A 1 99 ? 11.988 -25.745 10.386 1.00 78.19 99 LEU A O 1
ATOM 769 N N . ARG A 1 100 ? 10.073 -24.566 10.403 1.00 76.81 100 ARG A N 1
ATOM 770 C CA . ARG A 1 100 ? 9.280 -25.572 9.672 1.00 76.81 100 ARG A CA 1
ATOM 771 C C . ARG A 1 100 ? 9.767 -25.772 8.230 1.00 76.81 100 ARG A C 1
ATOM 773 O O . ARG A 1 100 ? 9.779 -26.894 7.737 1.00 76.81 100 ARG A O 1
ATOM 780 N N . ALA A 1 101 ? 10.191 -24.708 7.545 1.00 73.25 101 ALA A N 1
ATOM 781 C CA . ALA A 1 101 ? 10.685 -24.770 6.167 1.00 73.25 101 ALA A CA 1
ATOM 782 C C . ALA A 1 101 ? 12.059 -25.453 6.048 1.00 73.25 101 ALA A C 1
ATOM 784 O O . ALA A 1 101 ? 12.323 -26.124 5.045 1.00 73.25 101 ALA A O 1
ATOM 785 N N . ARG A 1 102 ? 12.915 -25.318 7.072 1.00 59.72 102 ARG A N 1
ATOM 786 C CA . ARG A 1 102 ? 14.171 -26.073 7.199 1.00 59.72 102 ARG A CA 1
ATOM 787 C C . ARG A 1 102 ? 13.900 -27.574 7.234 1.00 59.72 102 ARG A C 1
ATOM 789 O O . ARG A 1 102 ? 14.591 -28.330 6.558 1.00 59.72 102 ARG A O 1
ATOM 796 N N . ASP A 1 103 ? 12.861 -27.975 7.955 1.00 60.72 103 ASP A N 1
ATOM 797 C CA . ASP A 1 103 ? 12.480 -29.378 8.097 1.00 60.72 103 ASP A CA 1
ATOM 798 C C . ASP A 1 103 ? 11.790 -29.926 6.818 1.00 60.72 103 ASP A C 1
ATOM 800 O O . ASP A 1 103 ? 11.712 -31.137 6.628 1.00 60.72 103 ASP A O 1
ATOM 804 N N . ALA A 1 104 ? 11.367 -29.045 5.895 1.00 61.31 104 ALA A N 1
ATOM 805 C CA . ALA A 1 104 ? 10.666 -29.374 4.644 1.00 61.31 104 ALA A CA 1
ATOM 806 C C . ALA A 1 104 ? 11.487 -29.179 3.339 1.00 61.31 104 ALA A C 1
ATOM 808 O O . ALA A 1 104 ? 10.926 -29.283 2.251 1.00 61.31 104 ALA A O 1
ATOM 809 N N . VAL A 1 105 ? 12.800 -28.898 3.404 1.00 58.47 105 VAL A N 1
ATOM 810 C CA . VAL A 1 105 ? 13.695 -28.722 2.224 1.00 58.47 105 VAL A CA 1
ATOM 811 C C . VAL A 1 105 ? 13.278 -27.557 1.288 1.00 58.47 105 VAL A C 1
ATOM 813 O O . VAL A 1 105 ? 13.515 -27.578 0.083 1.00 58.47 105 VAL A O 1
ATOM 816 N N . LEU A 1 106 ? 12.703 -26.473 1.828 1.00 57.31 106 LEU A N 1
ATOM 817 C CA . LEU A 1 106 ? 12.303 -25.267 1.065 1.00 57.31 106 LEU A CA 1
ATOM 818 C C . LEU A 1 106 ? 13.229 -24.051 1.288 1.00 57.31 106 LEU A C 1
ATOM 820 O O . LEU A 1 106 ? 12.850 -22.906 1.042 1.00 57.31 106 LEU A O 1
ATOM 824 N N . MET A 1 107 ? 14.467 -24.279 1.738 1.00 55.84 107 MET A N 1
ATOM 825 C CA . MET A 1 107 ? 15.381 -23.221 2.208 1.00 55.84 107 MET A CA 1
ATOM 826 C C . MET A 1 107 ? 15.698 -22.128 1.169 1.00 55.84 107 MET A C 1
ATOM 828 O O . MET A 1 107 ? 15.849 -20.964 1.529 1.00 55.84 107 MET A O 1
ATOM 832 N N . ARG A 1 108 ? 15.784 -22.456 -0.127 1.00 56.09 108 ARG A N 1
ATOM 833 C CA . ARG A 1 108 ? 16.350 -21.538 -1.137 1.00 56.09 108 ARG A CA 1
ATOM 834 C C . ARG A 1 108 ? 15.544 -20.239 -1.362 1.00 56.09 108 ARG A C 1
ATOM 836 O O . ARG A 1 108 ? 16.167 -19.178 -1.358 1.00 56.09 108 ARG A O 1
ATOM 843 N N . PRO A 1 109 ? 14.207 -20.261 -1.538 1.00 59.34 109 PRO A N 1
ATOM 844 C CA . PRO A 1 109 ? 13.420 -19.029 -1.656 1.00 59.34 109 PRO A CA 1
ATOM 845 C C . PRO A 1 109 ? 13.203 -18.309 -0.313 1.00 59.34 109 PRO A C 1
ATOM 847 O O . PRO A 1 109 ? 13.215 -17.078 -0.278 1.00 59.34 109 PRO A O 1
ATOM 850 N N . MET A 1 110 ? 13.065 -19.040 0.801 1.00 57.84 110 MET A N 1
ATOM 851 C CA . MET A 1 110 ? 12.726 -18.437 2.099 1.00 57.84 110 MET A CA 1
ATOM 852 C C . MET A 1 110 ? 13.883 -17.614 2.689 1.00 57.84 110 MET A C 1
ATOM 854 O O . MET A 1 110 ? 13.665 -16.503 3.172 1.00 57.84 110 MET A O 1
ATOM 858 N N . THR A 1 111 ? 15.133 -18.083 2.576 1.00 59.47 111 THR A N 1
ATOM 859 C CA . THR A 1 111 ? 16.304 -17.347 3.093 1.00 59.47 111 THR A CA 1
ATOM 860 C C . THR A 1 111 ? 16.486 -15.974 2.429 1.00 59.47 111 THR A C 1
ATOM 862 O O . THR A 1 111 ? 16.951 -15.033 3.074 1.00 59.47 111 THR A O 1
ATOM 865 N N . SER A 1 112 ? 16.094 -15.818 1.157 1.00 57.12 112 SER A N 1
ATOM 866 C CA . SER A 1 112 ? 16.151 -14.522 0.464 1.00 57.12 112 SER A CA 1
ATOM 867 C C . SER A 1 112 ? 15.104 -13.533 0.987 1.00 57.12 112 SER A C 1
ATOM 869 O O . SER A 1 112 ? 15.391 -12.340 1.074 1.00 57.12 112 SER A O 1
ATOM 871 N N . LEU A 1 113 ? 13.911 -14.019 1.350 1.00 56.50 113 LEU A N 1
ATOM 872 C CA . LEU A 1 113 ? 12.830 -13.203 1.911 1.00 56.50 113 LEU A CA 1
ATOM 873 C C . LEU A 1 113 ? 13.202 -12.674 3.307 1.00 56.50 113 LEU A C 1
ATOM 875 O O . LEU A 1 113 ? 13.002 -11.498 3.600 1.00 56.50 113 LEU A O 1
ATOM 879 N N . MET A 1 114 ? 13.812 -13.523 4.141 1.00 58.91 114 MET A N 1
ATOM 880 C CA . MET A 1 114 ? 14.208 -13.167 5.510 1.00 58.91 114 MET A CA 1
ATOM 881 C C . MET A 1 114 ? 15.302 -12.089 5.537 1.00 58.91 114 MET A C 1
ATOM 883 O O . MET A 1 114 ? 15.207 -11.116 6.283 1.00 58.91 114 MET A O 1
ATOM 887 N N . ARG A 1 115 ? 16.305 -12.183 4.650 1.00 56.59 115 ARG A N 1
ATOM 888 C CA . ARG A 1 115 ? 17.375 -11.170 4.544 1.00 56.59 115 ARG A CA 1
ATOM 889 C C . ARG A 1 115 ? 16.858 -9.782 4.156 1.00 56.59 115 ARG A C 1
ATOM 891 O O . ARG A 1 115 ? 17.419 -8.789 4.613 1.00 56.59 115 ARG A O 1
ATOM 898 N N . ALA A 1 116 ? 15.803 -9.705 3.343 1.00 55.31 116 ALA A N 1
ATOM 899 C CA . ALA A 1 116 ? 15.202 -8.437 2.928 1.00 55.31 116 ALA A CA 1
ATOM 900 C C . ALA A 1 116 ? 14.455 -7.721 4.067 1.00 55.31 116 ALA A C 1
ATOM 902 O O . ALA A 1 116 ? 14.300 -6.506 4.015 1.00 55.31 116 ALA A O 1
ATOM 903 N N . GLN A 1 117 ? 14.033 -8.450 5.106 1.00 47.53 117 GLN A N 1
ATOM 904 C CA . GLN A 1 117 ? 13.284 -7.905 6.244 1.00 47.53 117 GLN A CA 1
ATOM 905 C C . GLN A 1 117 ? 14.145 -7.666 7.492 1.00 47.53 117 GLN A C 1
ATOM 907 O O . GLN A 1 117 ? 13.631 -7.561 8.598 1.00 47.53 117 GLN A O 1
ATOM 912 N N . GLY A 1 118 ? 15.468 -7.556 7.335 1.00 46.31 118 GLY A N 1
ATOM 913 C CA . GLY A 1 118 ? 16.341 -7.100 8.418 1.00 46.31 118 GLY A CA 1
ATOM 914 C C . GLY A 1 118 ? 16.561 -8.108 9.549 1.00 46.31 118 GLY A C 1
ATOM 915 O O . GLY A 1 118 ? 17.210 -7.756 10.535 1.00 46.31 118 GLY A O 1
ATOM 916 N N . THR A 1 119 ? 16.127 -9.368 9.409 1.00 44.12 119 THR A N 1
ATOM 917 C CA . THR A 1 119 ? 16.555 -10.438 10.319 1.00 44.12 119 THR A CA 1
ATOM 918 C C . THR A 1 119 ? 18.031 -10.728 10.050 1.00 44.12 119 THR A C 1
ATOM 920 O O . THR A 1 119 ? 18.390 -11.598 9.254 1.00 44.12 119 THR A O 1
ATOM 923 N N . ARG A 1 120 ? 18.917 -9.947 10.676 1.00 40.69 120 ARG A N 1
ATOM 924 C CA . ARG A 1 120 ? 20.333 -10.284 10.807 1.00 40.69 120 ARG A CA 1
ATOM 925 C C . ARG A 1 120 ? 20.411 -11.512 11.708 1.00 40.69 120 ARG A C 1
ATOM 927 O O . ARG A 1 120 ? 20.534 -11.390 12.921 1.00 40.69 120 ARG A O 1
ATOM 934 N N . GLU A 1 121 ? 20.278 -12.696 11.121 1.00 44.19 121 GLU A N 1
ATOM 935 C CA . GLU A 1 121 ? 20.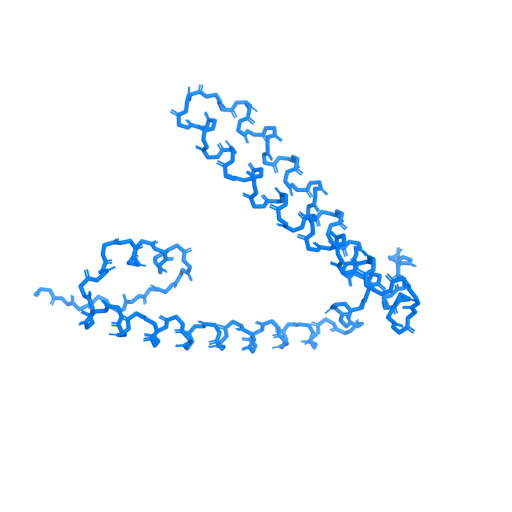656 -13.917 11.816 1.00 44.19 121 GLU A CA 1
ATOM 936 C C . GLU A 1 121 ? 22.143 -13.860 12.146 1.00 44.19 121 GLU A C 1
ATOM 938 O O . GLU A 1 121 ? 22.982 -13.491 11.317 1.00 44.19 121 GLU A O 1
ATOM 943 N N . GLY A 1 122 ? 22.428 -14.215 13.398 1.00 43.00 122 GLY A N 1
ATOM 944 C CA . GLY A 1 122 ? 23.760 -14.457 13.904 1.00 43.00 122 GLY A CA 1
ATOM 945 C C . GLY A 1 122 ? 24.540 -15.331 12.936 1.00 43.00 122 GLY A C 1
ATOM 946 O O . GLY A 1 122 ? 24.118 -16.418 12.546 1.00 43.00 122 GLY A O 1
ATOM 947 N N . MET A 1 123 ? 25.694 -14.803 12.564 1.00 36.94 123 MET A N 1
ATOM 948 C CA . MET A 1 123 ? 26.776 -15.502 11.907 1.00 36.94 123 MET A CA 1
ATOM 949 C C . MET A 1 123 ? 27.177 -16.698 12.782 1.00 36.94 123 MET A C 1
ATOM 951 O O . MET A 1 123 ? 27.934 -16.546 13.735 1.00 36.94 123 MET A O 1
ATOM 955 N N . LEU A 1 124 ? 26.627 -17.879 12.496 1.00 34.59 124 LEU A N 1
ATOM 956 C CA . LEU A 1 124 ? 27.237 -19.142 12.900 1.00 34.59 124 LEU A CA 1
ATOM 957 C C . LEU A 1 124 ? 28.485 -19.314 12.022 1.00 34.59 124 LEU A C 1
ATOM 959 O O . LEU A 1 124 ? 28.342 -19.341 10.795 1.00 34.59 124 LEU A O 1
ATOM 963 N N . PRO A 1 125 ? 29.697 -19.336 12.602 1.00 42.59 125 PRO A N 1
ATOM 964 C CA . PRO A 1 125 ? 30.911 -19.485 11.821 1.00 42.59 125 PRO A CA 1
ATOM 965 C C . PRO A 1 125 ? 31.005 -20.914 11.271 1.00 42.59 125 PRO A C 1
ATOM 967 O O . PRO A 1 125 ? 30.526 -21.868 11.887 1.00 42.59 125 PRO A O 1
ATOM 970 N N . CYS A 1 126 ? 31.607 -21.013 10.087 1.00 40.19 126 CYS A N 1
ATOM 971 C CA . CYS A 1 126 ? 32.333 -22.201 9.646 1.00 40.19 126 CYS A CA 1
ATOM 972 C C . CYS A 1 126 ? 33.358 -22.619 10.709 1.00 40.19 126 CYS A C 1
ATOM 974 O O . CYS A 1 126 ? 33.963 -21.707 11.318 1.00 40.19 126 CYS A O 1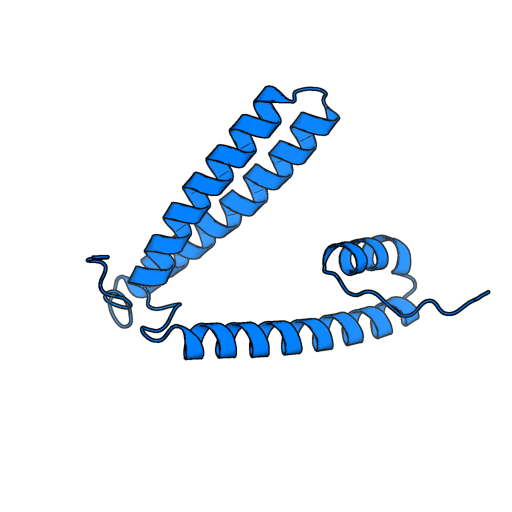
#

Organism: Methanothermobacter thermautotrophicus (NCBI:txid145262)

Radius of gyration: 19.01 Å; Cα contacts (8 Å, |Δi|>4): 98; chains: 1; bounding box: 54×52×40 Å

Foldseek 3Di:
DPPQQFQQCAPHPCLVVLVVLLVVLLVLLVVLQVVLVVCVVVVNNVSSVVSNVVSVVSVVVNVSSCRHNCVDDPDPVVRVVVVVVVVVVVVVVLVVVQVVCVVVVNNPVSVVVCVVVPPPPDPPDD

Sequence (126 aa):
MNENITGVCRGTELENVVDANFRGECSEVGIYLAMARQAQREGLPEVAEALRRIALEEAAHAARFAELNGVIRENLRENLEMMLEGEEAANREKREAALRARDAVLMRPMTSLMRAQGTREGMLPC

Solvent-accessible surface area (backbone atoms only — not comparable to full-atom values): 6906 Å² total; per-residue (Å²): 130,87,84,75,66,64,27,76,29,49,93,43,95,51,29,66,58,39,52,51,47,26,54,48,27,54,48,47,26,55,50,28,46,50,49,17,56,48,29,48,76,74,70,34,60,68,58,17,50,51,28,46,51,51,21,52,52,30,46,53,54,19,51,52,32,32,34,32,44,36,76,51,64,97,48,67,66,60,43,52,51,54,52,51,55,50,51,54,51,52,51,52,52,52,52,55,50,49,57,55,31,60,78,65,77,49,51,78,68,51,56,60,57,44,56,76,69,70,59,77,71,79,84,76,77,131